Protein AF-A0A953DGD8-F1 (afdb_monomer_lite)

Sequence (67 aa):
MSNTGNTFPEGVSIFSRKVARSGHISYEGRPYFISKALAGRYIRLIVTNNRLIVDTAIPLHKEYQLL

Structure (mmCIF, N/CA/C/O backbone):
data_AF-A0A953DGD8-F1
#
_entry.id   AF-A0A953DGD8-F1
#
loop_
_atom_site.group_PDB
_atom_site.id
_atom_site.type_symbol
_atom_site.label_atom_id
_atom_site.label_alt_id
_atom_site.label_comp_id
_atom_site.label_asym_id
_atom_site.label_entity_id
_atom_site.label_seq_id
_atom_site.pdbx_PDB_ins_code
_atom_site.Cartn_x
_atom_site.Cartn_y
_atom_site.Cartn_z
_atom_site.occupancy
_atom_site.B_iso_or_equiv
_atom_site.auth_seq_id
_atom_site.auth_comp_id
_atom_site.auth_asym_id
_atom_site.auth_atom_id
_atom_site.pdbx_PDB_model_num
ATOM 1 N N . MET A 1 1 ? -27.710 -5.525 -19.647 1.00 37.19 1 MET A N 1
ATOM 2 C CA . MET A 1 1 ? -26.345 -4.986 -19.470 1.00 37.19 1 MET A CA 1
ATOM 3 C C . MET A 1 1 ? -26.219 -4.516 -18.027 1.00 37.19 1 MET A C 1
ATOM 5 O O . MET A 1 1 ? -26.673 -3.427 -17.710 1.00 37.19 1 MET A O 1
ATOM 9 N N . SER A 1 2 ? -25.748 -5.376 -17.121 1.00 38.22 2 SER A N 1
ATOM 10 C CA . SER A 1 2 ? -25.605 -5.034 -15.701 1.00 38.22 2 SER A CA 1
ATOM 11 C C . SER A 1 2 ? -24.311 -4.255 -15.493 1.00 38.22 2 SER A C 1
ATOM 13 O O . SER A 1 2 ? -23.221 -4.801 -15.647 1.00 38.22 2 SER A O 1
ATOM 15 N N . ASN A 1 3 ? -24.446 -2.975 -15.159 1.00 47.75 3 ASN A N 1
ATOM 16 C CA . ASN A 1 3 ? -23.353 -2.133 -14.707 1.00 47.75 3 ASN A CA 1
ATOM 17 C C . ASN A 1 3 ? -22.915 -2.644 -13.323 1.00 47.75 3 ASN A C 1
ATOM 19 O O . ASN A 1 3 ? -23.562 -2.340 -12.323 1.00 47.75 3 ASN A O 1
ATOM 23 N N . THR A 1 4 ? -21.870 -3.473 -13.251 1.00 49.34 4 THR A N 1
ATOM 24 C CA . THR A 1 4 ? -21.224 -3.857 -11.986 1.00 49.34 4 THR A CA 1
ATOM 25 C C . THR A 1 4 ? -20.445 -2.656 -11.457 1.00 49.34 4 THR A C 1
ATOM 27 O O . THR A 1 4 ? -19.218 -2.613 -11.502 1.00 49.34 4 THR A O 1
ATOM 30 N N . GLY A 1 5 ? -21.172 -1.635 -11.007 1.00 45.94 5 GLY A N 1
ATOM 31 C CA . GLY A 1 5 ? -20.609 -0.593 -10.169 1.00 45.94 5 GLY A CA 1
ATOM 32 C C . GLY A 1 5 ? -20.152 -1.256 -8.879 1.00 45.94 5 GLY A C 1
ATOM 33 O O . GLY A 1 5 ? -20.974 -1.850 -8.184 1.00 45.94 5 GLY A O 1
ATOM 34 N N . ASN A 1 6 ? -18.844 -1.211 -8.613 1.00 53.31 6 ASN A N 1
ATOM 35 C CA . ASN A 1 6 ? -18.211 -1.715 -7.397 1.00 53.31 6 ASN A CA 1
ATOM 36 C C . ASN A 1 6 ? -19.035 -1.329 -6.162 1.00 53.31 6 ASN A C 1
ATOM 38 O O . ASN A 1 6 ? -18.910 -0.223 -5.638 1.00 53.31 6 ASN A O 1
ATOM 42 N N . THR A 1 7 ? -19.882 -2.243 -5.702 1.00 53.38 7 THR A N 1
ATOM 43 C CA . THR A 1 7 ? -20.635 -2.070 -4.468 1.00 53.38 7 THR A CA 1
ATOM 44 C C . THR A 1 7 ? -19.692 -2.522 -3.369 1.00 53.38 7 THR A C 1
ATOM 46 O O . THR A 1 7 ? -19.604 -3.706 -3.050 1.00 53.38 7 THR A O 1
ATOM 49 N N . PHE A 1 8 ? -18.859 -1.600 -2.891 1.00 62.84 8 PHE A N 1
ATOM 50 C CA . PHE A 1 8 ? -18.036 -1.885 -1.727 1.00 62.84 8 PHE A CA 1
ATOM 51 C C . PHE A 1 8 ? -18.964 -2.035 -0.515 1.00 62.84 8 PHE A C 1
ATOM 53 O O . PHE A 1 8 ? -19.889 -1.232 -0.376 1.00 62.84 8 PHE A O 1
ATOM 60 N N . PRO A 1 9 ? -18.757 -3.050 0.341 1.00 66.69 9 PRO A N 1
ATOM 61 C CA . PRO A 1 9 ? -19.500 -3.166 1.588 1.00 66.69 9 PRO A CA 1
ATOM 62 C C . PRO A 1 9 ? -19.395 -1.871 2.401 1.00 66.69 9 PRO A C 1
ATOM 64 O O . PRO A 1 9 ? -18.360 -1.196 2.362 1.00 66.69 9 PRO A O 1
ATOM 67 N N . GLU A 1 10 ? -20.441 -1.530 3.155 1.00 72.69 10 GLU A N 1
ATOM 68 C CA . GLU A 1 10 ? -20.378 -0.409 4.096 1.00 72.69 10 GLU A CA 1
ATOM 69 C C . GLU A 1 10 ? -19.169 -0.559 5.037 1.00 72.69 10 GLU A C 1
ATOM 71 O O . GLU A 1 10 ? -18.822 -1.660 5.470 1.00 72.69 10 GLU A O 1
ATOM 76 N N . GLY A 1 11 ? -18.490 0.556 5.321 1.00 80.44 11 GLY A N 1
ATOM 77 C CA . GLY A 1 11 ? -17.285 0.572 6.159 1.00 80.44 11 GLY A CA 1
ATOM 78 C C . GLY A 1 11 ? -15.973 0.259 5.428 1.00 80.44 11 GLY A C 1
ATOM 79 O O . GLY A 1 11 ? -14.924 0.196 6.072 1.00 80.44 11 GLY A O 1
ATOM 80 N N . VAL A 1 12 ? -15.988 0.094 4.098 1.00 89.12 12 VAL A N 1
ATOM 81 C CA . VAL A 1 12 ? -14.761 -0.037 3.298 1.00 89.12 12 VAL A CA 1
ATOM 82 C C . VAL A 1 12 ? -14.332 1.314 2.724 1.00 89.12 12 VAL A C 1
ATOM 84 O O . VAL A 1 12 ? -15.068 1.947 1.973 1.00 89.12 12 VAL A O 1
ATOM 87 N N . SER A 1 13 ? -13.105 1.734 3.031 1.00 90.44 13 SER A N 1
ATOM 88 C CA . SER A 1 13 ? -12.473 2.923 2.447 1.00 90.44 13 SER A CA 1
ATOM 89 C C . SER A 1 13 ? -11.245 2.533 1.634 1.00 90.44 13 SER A C 1
ATOM 91 O O . SER A 1 13 ? -10.393 1.784 2.112 1.00 90.44 13 SER A O 1
ATOM 93 N N . ILE A 1 14 ? -11.130 3.048 0.408 1.00 90.94 14 ILE A N 1
ATOM 94 C CA . ILE A 1 14 ? -10.014 2.735 -0.492 1.00 90.94 14 ILE A CA 1
ATOM 95 C C . ILE A 1 14 ? -9.246 4.002 -0.832 1.00 90.94 14 ILE A C 1
ATOM 97 O O . ILE A 1 14 ? -9.807 4.973 -1.333 1.00 90.94 14 ILE A O 1
ATOM 101 N N . PHE A 1 15 ? -7.936 3.961 -0.610 1.00 90.69 15 PHE A N 1
ATOM 102 C CA . PHE A 1 15 ? -7.030 5.071 -0.867 1.00 90.69 15 PHE A CA 1
ATOM 103 C C . PHE A 1 15 ? -5.944 4.644 -1.847 1.00 90.69 15 PHE A C 1
ATOM 105 O O . PHE A 1 15 ? -5.303 3.610 -1.665 1.00 90.69 15 PHE A O 1
ATOM 112 N N . SER A 1 16 ? -5.677 5.476 -2.851 1.00 91.56 16 SER A N 1
ATOM 113 C CA . SER A 1 16 ? -4.426 5.392 -3.605 1.00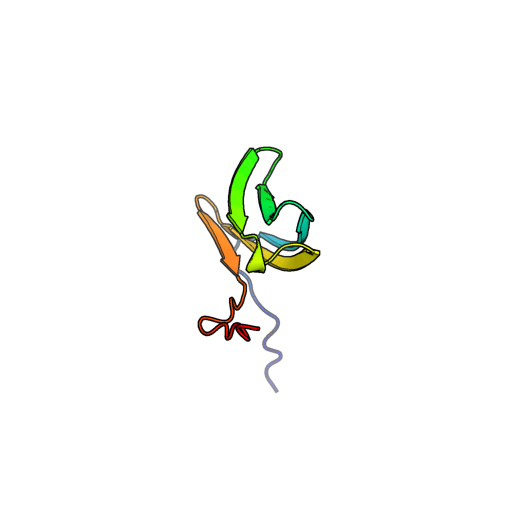 91.56 16 SER A CA 1
ATOM 114 C C . SER A 1 16 ? -3.393 6.282 -2.927 1.00 91.56 16 SER A C 1
ATOM 116 O O . SER A 1 16 ? -3.629 7.475 -2.726 1.00 91.56 16 SER A O 1
ATOM 118 N N . ARG A 1 17 ? -2.253 5.711 -2.535 1.00 91.00 17 ARG A N 1
ATOM 119 C CA . ARG A 1 17 ? -1.193 6.448 -1.838 1.00 91.00 17 ARG A CA 1
ATOM 120 C C . ARG A 1 17 ? 0.168 6.107 -2.416 1.00 91.00 17 ARG A C 1
ATOM 122 O O . ARG A 1 17 ? 0.471 4.947 -2.677 1.00 91.00 17 ARG A O 1
ATOM 129 N N . LYS A 1 18 ? 1.013 7.127 -2.573 1.00 93.56 18 LYS A N 1
ATOM 130 C CA . LYS A 1 18 ? 2.424 6.945 -2.914 1.00 93.56 18 LYS A CA 1
ATOM 131 C C . LYS A 1 18 ? 3.205 6.539 -1.668 1.00 93.56 18 LYS A C 1
ATOM 133 O O . LYS A 1 18 ? 3.157 7.234 -0.655 1.00 93.56 18 LYS A O 1
ATO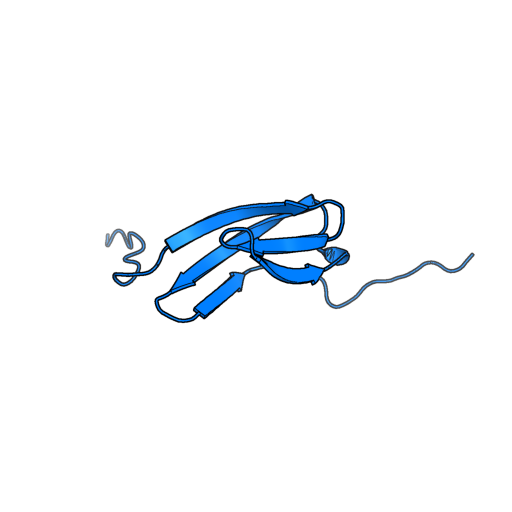M 138 N N . VAL A 1 19 ? 3.937 5.434 -1.747 1.00 93.25 19 VAL A N 1
ATOM 139 C CA . VAL A 1 19 ? 4.827 4.984 -0.672 1.00 93.25 19 VAL A CA 1
ATOM 140 C C . VAL A 1 19 ? 6.002 5.946 -0.554 1.00 93.25 19 VAL A C 1
ATOM 142 O O . VAL A 1 19 ? 6.577 6.370 -1.565 1.00 93.25 19 VAL A O 1
ATOM 145 N N . ALA A 1 20 ? 6.386 6.276 0.680 1.00 93.94 20 ALA A N 1
ATOM 146 C CA . ALA A 1 20 ? 7.527 7.143 0.936 1.00 93.94 20 ALA A CA 1
ATOM 147 C C . ALA A 1 20 ? 8.794 6.599 0.251 1.00 93.94 20 ALA A C 1
ATOM 149 O O . ALA A 1 20 ? 8.972 5.390 0.099 1.00 93.94 20 ALA A O 1
ATOM 150 N N . ARG A 1 21 ? 9.730 7.478 -0.125 1.00 93.75 21 ARG A N 1
ATOM 151 C CA . ARG A 1 21 ? 11.020 7.060 -0.716 1.00 93.75 21 ARG A CA 1
ATOM 152 C C . ARG A 1 21 ? 11.840 6.168 0.223 1.00 93.75 21 ARG A C 1
ATOM 154 O O . ARG A 1 21 ? 12.644 5.364 -0.229 1.00 93.75 21 ARG A O 1
ATOM 161 N N . SER A 1 22 ? 11.597 6.267 1.527 1.00 93.00 22 SER A N 1
ATOM 162 C CA . SER A 1 22 ? 12.170 5.383 2.540 1.00 93.00 22 SER A CA 1
ATOM 163 C C . SER A 1 22 ? 11.518 3.992 2.582 1.00 93.00 22 SER A C 1
ATOM 165 O O . SER A 1 22 ? 12.041 3.125 3.277 1.00 93.00 22 SER A O 1
ATOM 167 N N . GLY A 1 23 ? 10.430 3.757 1.844 1.00 92.81 23 GLY A N 1
ATOM 168 C CA . GLY A 1 23 ? 9.664 2.508 1.820 1.00 92.81 23 GLY A CA 1
ATOM 169 C C . GLY A 1 23 ? 8.591 2.405 2.906 1.00 92.81 23 GLY A C 1
ATOM 170 O O . GLY A 1 23 ? 7.894 1.397 2.957 1.00 92.81 23 GLY A O 1
ATOM 171 N N . HIS A 1 24 ? 8.457 3.414 3.774 1.00 94.06 24 HIS A N 1
ATOM 172 C CA . HIS A 1 24 ? 7.472 3.396 4.855 1.00 94.06 24 HIS A CA 1
ATOM 173 C C . HIS A 1 24 ? 6.050 3.507 4.310 1.00 94.06 24 HIS A C 1
ATOM 175 O O . HIS A 1 24 ? 5.737 4.389 3.504 1.00 94.06 24 HIS A O 1
ATOM 181 N N . ILE A 1 25 ? 5.193 2.627 4.816 1.00 92.25 25 ILE A N 1
ATOM 182 C CA . ILE A 1 25 ? 3.756 2.627 4.599 1.00 92.25 25 ILE A CA 1
ATOM 183 C C . ILE A 1 25 ? 3.105 2.902 5.952 1.00 92.25 25 ILE A C 1
ATOM 185 O O . ILE A 1 25 ? 3.286 2.160 6.921 1.00 92.25 25 ILE A O 1
ATOM 189 N N . SER A 1 26 ? 2.364 4.002 6.006 1.00 91.75 26 SER A N 1
ATOM 190 C CA . SER A 1 26 ? 1.651 4.463 7.189 1.00 91.75 26 SER A CA 1
ATOM 191 C C . SER A 1 26 ? 0.181 4.706 6.876 1.00 91.75 26 SER A C 1
ATOM 193 O O . SER A 1 26 ? -0.189 5.026 5.739 1.00 91.75 26 SER A O 1
ATOM 195 N N . TYR A 1 27 ? -0.648 4.589 7.905 1.00 90.81 27 TYR A N 1
ATOM 196 C CA . TYR A 1 27 ? -2.066 4.922 7.885 1.00 90.81 27 TYR A CA 1
ATOM 197 C C . TYR A 1 27 ? -2.394 5.698 9.168 1.00 90.81 27 TYR A C 1
ATOM 199 O O . TYR A 1 27 ? -1.856 5.377 10.223 1.00 90.81 27 TYR A O 1
ATOM 207 N N . GLU A 1 28 ? -3.168 6.784 9.053 1.00 90.00 28 GLU A N 1
ATOM 208 C CA . GLU A 1 28 ? -3.491 7.692 10.178 1.00 90.00 28 GLU A CA 1
ATOM 209 C C . GLU A 1 28 ? -2.270 8.134 11.013 1.00 90.00 28 GLU A C 1
ATOM 211 O O . GLU A 1 28 ? -2.282 8.154 12.240 1.00 90.00 28 GLU A O 1
ATOM 216 N N . GLY A 1 29 ? -1.162 8.450 10.335 1.00 88.06 29 GLY A N 1
ATOM 217 C CA . GLY A 1 29 ? 0.083 8.880 10.984 1.00 88.06 29 GLY A CA 1
ATOM 218 C C . GLY A 1 29 ? 0.875 7.761 11.672 1.00 88.06 29 GLY A C 1
ATOM 219 O O . GLY A 1 29 ? 1.996 8.004 12.109 1.00 88.06 29 GLY A O 1
ATOM 220 N N . ARG A 1 30 ? 0.356 6.528 11.719 1.00 89.00 30 ARG A N 1
ATOM 221 C CA . ARG A 1 30 ? 1.021 5.374 12.338 1.00 89.00 30 ARG A CA 1
ATOM 222 C C . ARG A 1 30 ? 1.746 4.529 11.286 1.00 89.00 30 ARG A C 1
ATOM 224 O O . ARG A 1 30 ? 1.151 4.217 10.250 1.00 89.00 30 ARG A O 1
ATOM 231 N N . PRO A 1 31 ? 3.019 4.156 11.497 1.00 89.19 31 PRO A N 1
ATOM 232 C CA . PRO A 1 31 ? 3.717 3.237 10.606 1.00 89.19 31 PRO A CA 1
ATOM 233 C C . PRO A 1 31 ? 3.192 1.807 10.797 1.00 89.19 31 PRO A C 1
ATOM 235 O O . PRO A 1 31 ? 3.017 1.363 11.926 1.00 89.19 31 PRO A O 1
ATOM 238 N N . TYR A 1 32 ? 2.972 1.085 9.696 1.00 89.56 32 TYR A N 1
ATOM 239 C CA . TYR A 1 32 ? 2.541 -0.322 9.729 1.00 89.56 32 TYR A CA 1
ATOM 240 C C . TYR A 1 32 ? 3.593 -1.264 9.144 1.00 89.56 32 TYR A C 1
ATOM 242 O O . TYR A 1 32 ? 3.829 -2.338 9.687 1.00 89.56 32 TYR A O 1
ATOM 250 N N . PHE A 1 33 ? 4.231 -0.880 8.034 1.00 88.62 33 PHE A N 1
ATOM 251 C CA . PHE A 1 33 ? 5.212 -1.725 7.353 1.00 88.62 33 PHE A CA 1
ATOM 252 C C . PHE A 1 33 ? 6.226 -0.896 6.557 1.00 88.62 33 PHE A C 1
ATOM 254 O O . PHE A 1 33 ? 5.964 0.255 6.197 1.00 88.62 33 PHE A O 1
ATOM 261 N N . ILE A 1 34 ? 7.379 -1.492 6.245 1.00 88.19 34 ILE A N 1
ATOM 262 C CA . ILE A 1 34 ? 8.408 -0.896 5.388 1.00 88.19 34 ILE A CA 1
ATOM 263 C C . ILE A 1 34 ? 8.715 -1.859 4.244 1.00 88.19 34 ILE A C 1
ATOM 265 O O . ILE A 1 34 ? 9.150 -2.981 4.473 1.00 88.19 34 ILE A O 1
ATOM 269 N N . SER A 1 35 ? 8.569 -1.393 3.002 1.00 88.50 35 SER A N 1
ATOM 270 C CA . SER A 1 35 ? 9.007 -2.121 1.809 1.00 88.50 35 SER A CA 1
ATOM 271 C C . SER A 1 35 ? 9.820 -1.223 0.888 1.00 88.50 35 SER A C 1
ATOM 273 O O . SER A 1 35 ? 9.288 -0.331 0.223 1.00 88.50 35 SER A O 1
ATOM 275 N N . LYS A 1 36 ? 11.130 -1.477 0.799 1.00 89.50 36 LYS A N 1
ATOM 276 C CA . LYS A 1 36 ? 12.013 -0.756 -0.133 1.00 89.50 36 LYS A CA 1
ATOM 277 C C . LYS A 1 36 ? 11.656 -1.026 -1.594 1.00 89.50 36 LYS A C 1
ATOM 279 O O . LYS A 1 36 ? 11.779 -0.123 -2.413 1.00 89.50 36 LYS A O 1
ATOM 284 N N . ALA A 1 37 ? 11.154 -2.221 -1.910 1.00 88.94 37 ALA A N 1
ATOM 285 C CA . ALA A 1 37 ? 10.701 -2.574 -3.257 1.00 88.94 37 ALA A CA 1
ATOM 286 C C . ALA A 1 37 ? 9.503 -1.728 -3.725 1.00 88.94 37 ALA A C 1
ATOM 288 O O . ALA A 1 37 ? 9.292 -1.557 -4.923 1.00 88.94 37 ALA A O 1
ATOM 289 N N . LEU A 1 38 ? 8.732 -1.178 -2.784 1.00 90.75 38 LEU A N 1
ATOM 290 C CA . LEU A 1 38 ? 7.587 -0.317 -3.070 1.00 90.75 38 LEU A CA 1
ATOM 291 C C . LEU A 1 38 ? 7.915 1.174 -2.980 1.00 90.75 38 LEU A C 1
ATOM 293 O O . LEU A 1 38 ? 7.044 1.991 -3.259 1.00 90.75 38 LEU A O 1
ATOM 297 N N . ALA A 1 39 ? 9.142 1.555 -2.615 1.00 93.38 39 ALA A N 1
ATOM 298 C CA . ALA A 1 39 ? 9.514 2.950 -2.415 1.00 93.38 39 ALA A CA 1
ATOM 299 C C . ALA A 1 39 ? 9.191 3.815 -3.646 1.00 93.38 39 ALA A C 1
ATOM 301 O O . ALA A 1 39 ? 9.662 3.570 -4.756 1.00 93.38 39 ALA A O 1
ATOM 302 N N . GLY A 1 40 ? 8.382 4.858 -3.446 1.00 92.31 40 GLY A N 1
ATOM 303 C CA . GLY A 1 40 ? 7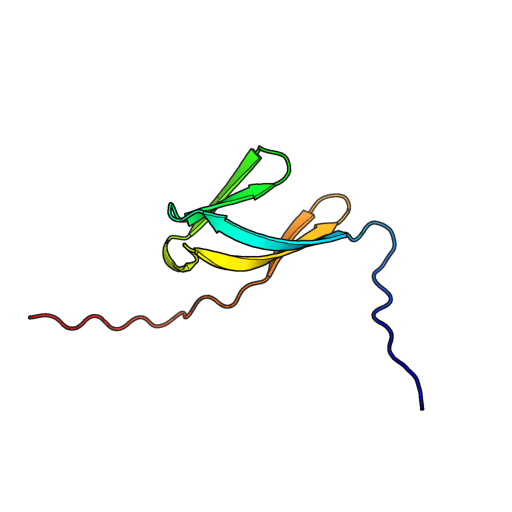.947 5.757 -4.513 1.00 92.31 40 GLY A CA 1
ATOM 304 C C . GLY A 1 40 ? 6.885 5.196 -5.466 1.00 92.31 40 GLY A C 1
ATOM 305 O O . GLY A 1 40 ? 6.472 5.934 -6.361 1.00 92.31 40 GLY A O 1
ATOM 306 N N . ARG A 1 41 ? 6.420 3.952 -5.289 1.00 90.88 41 ARG A N 1
ATOM 307 C CA . ARG A 1 41 ? 5.307 3.376 -6.060 1.00 90.88 41 ARG A CA 1
ATOM 308 C C . ARG A 1 41 ? 3.967 3.790 -5.448 1.00 90.88 41 ARG A C 1
ATOM 310 O O . ARG A 1 41 ? 3.881 4.051 -4.248 1.00 90.88 41 ARG A O 1
ATOM 317 N N . TYR A 1 42 ? 2.927 3.855 -6.273 1.00 92.94 42 TYR A N 1
ATOM 318 C CA . TYR A 1 42 ? 1.552 3.982 -5.790 1.00 92.94 42 TYR A CA 1
ATOM 319 C C . TYR A 1 42 ? 1.016 2.603 -5.408 1.00 92.94 42 TYR A C 1
ATOM 321 O O . TYR A 1 42 ? 1.240 1.626 -6.121 1.00 92.94 42 TYR A O 1
ATOM 329 N N . I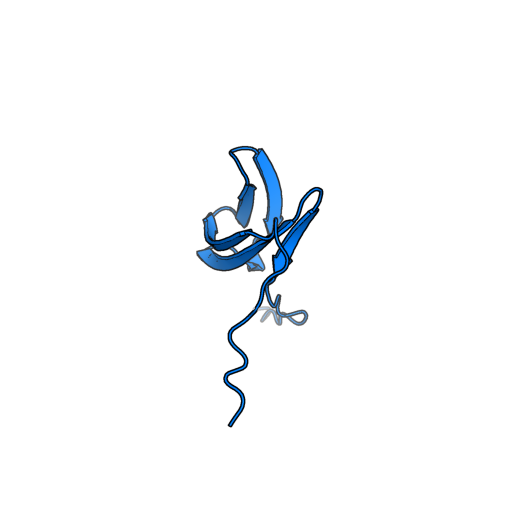LE A 1 43 ? 0.325 2.540 -4.276 1.00 93.06 43 ILE A N 1
ATOM 330 C CA . ILE A 1 43 ? -0.319 1.338 -3.745 1.00 93.06 43 ILE A CA 1
ATOM 331 C C . ILE A 1 43 ? -1.784 1.634 -3.434 1.00 93.06 43 ILE A C 1
ATOM 333 O O . ILE A 1 43 ? -2.149 2.794 -3.210 1.00 93.06 43 ILE A O 1
ATOM 337 N N . ARG A 1 44 ? -2.608 0.585 -3.377 1.00 93.81 44 ARG A N 1
ATOM 338 C CA . ARG A 1 44 ? -3.972 0.678 -2.856 1.00 93.81 44 ARG A CA 1
ATOM 339 C C . ARG A 1 44 ? -3.974 0.280 -1.385 1.00 93.81 44 ARG A C 1
ATOM 341 O O . ARG A 1 44 ? -3.517 -0.801 -1.029 1.00 93.81 44 ARG A O 1
ATOM 348 N N . LEU A 1 45 ? -4.476 1.163 -0.533 1.00 92.19 45 LEU A N 1
ATOM 349 C CA . LEU A 1 45 ? -4.808 0.854 0.852 1.00 92.19 45 LEU A CA 1
ATOM 350 C C . LEU A 1 45 ? -6.310 0.628 0.926 1.00 92.19 45 LEU A C 1
ATOM 352 O O . LEU A 1 45 ? -7.076 1.515 0.559 1.00 92.19 45 LEU A O 1
ATOM 356 N N . ILE A 1 46 ? -6.717 -0.543 1.394 1.00 92.50 46 ILE A N 1
ATOM 357 C CA . ILE A 1 46 ? -8.117 -0.889 1.620 1.00 92.50 46 ILE A CA 1
ATOM 358 C C . ILE A 1 46 ? -8.290 -1.009 3.128 1.00 92.50 46 ILE A C 1
ATOM 360 O O . ILE A 1 46 ? -7.699 -1.879 3.769 1.00 92.50 46 ILE A O 1
ATOM 364 N N . VAL A 1 47 ? -9.067 -0.101 3.697 1.00 90.94 47 VAL A N 1
ATOM 365 C CA . VAL A 1 47 ? -9.392 -0.068 5.117 1.00 90.94 47 VAL A CA 1
ATOM 366 C C . VAL A 1 47 ? -10.782 -0.640 5.282 1.00 90.94 47 VAL A C 1
ATOM 368 O O . VAL A 1 47 ? -11.717 -0.232 4.602 1.00 90.94 47 VAL A O 1
ATOM 371 N N . THR A 1 48 ? -10.893 -1.597 6.185 1.00 90.12 48 THR A N 1
ATOM 372 C CA . THR A 1 48 ? -12.153 -2.169 6.662 1.00 90.12 48 THR A CA 1
ATOM 373 C C . THR A 1 48 ? -12.163 -2.048 8.184 1.00 90.12 48 THR A C 1
ATOM 375 O O . THR A 1 48 ? -11.100 -1.815 8.763 1.00 90.12 48 THR A O 1
ATOM 378 N N . ASN A 1 49 ? -13.311 -2.261 8.832 1.00 85.62 49 ASN A N 1
ATOM 379 C CA . ASN A 1 49 ? -13.527 -2.056 10.276 1.00 85.62 49 ASN A CA 1
ATOM 380 C C . ASN A 1 49 ? -12.309 -2.330 11.178 1.00 85.62 49 ASN A C 1
ATOM 382 O O . ASN A 1 49 ? -11.942 -1.487 11.989 1.00 85.62 49 ASN A O 1
ATOM 386 N N . ASN A 1 50 ? -11.646 -3.480 11.022 1.00 86.88 50 ASN A N 1
ATOM 387 C CA . ASN A 1 50 ? -10.512 -3.866 11.869 1.00 86.88 50 ASN A CA 1
ATOM 388 C C . ASN A 1 50 ? -9.275 -4.303 11.076 1.00 86.88 50 ASN A C 1
ATOM 390 O O . ASN A 1 50 ? -8.406 -4.988 11.616 1.00 86.88 50 ASN A O 1
ATOM 394 N N . ARG A 1 51 ? -9.193 -3.976 9.780 1.00 88.88 51 ARG A N 1
ATOM 395 C CA . ARG A 1 51 ? -8.093 -4.442 8.922 1.00 88.88 51 ARG A CA 1
ATOM 396 C C . ARG A 1 51 ? -7.651 -3.354 7.959 1.00 88.88 51 ARG A C 1
ATOM 398 O O . ARG A 1 51 ? -8.472 -2.783 7.245 1.00 88.88 51 ARG A O 1
ATOM 405 N N . LEU A 1 52 ? -6.338 -3.157 7.891 1.00 90.44 52 LEU A N 1
ATOM 406 C CA . LEU A 1 52 ? -5.666 -2.438 6.817 1.00 90.44 52 LEU A CA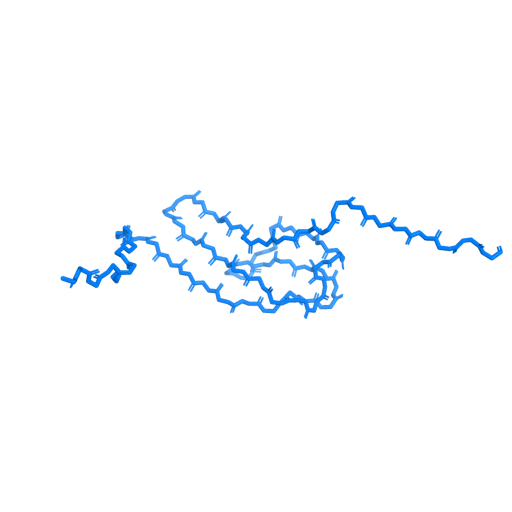 1
ATOM 407 C C . LEU A 1 52 ? -5.075 -3.470 5.853 1.00 90.44 52 LEU A C 1
ATOM 409 O O . LEU A 1 52 ? -4.217 -4.262 6.239 1.00 90.44 52 LEU A O 1
ATOM 413 N N . ILE A 1 53 ? -5.530 -3.458 4.606 1.00 90.88 53 ILE A N 1
ATOM 414 C CA . ILE A 1 53 ? -5.015 -4.305 3.533 1.00 90.88 53 ILE A CA 1
ATOM 415 C C . ILE A 1 53 ? -4.190 -3.422 2.598 1.00 90.88 53 ILE A C 1
ATOM 417 O O . ILE A 1 53 ? -4.671 -2.406 2.093 1.00 90.88 53 ILE A O 1
ATOM 421 N N . VAL A 1 54 ? -2.940 -3.816 2.366 1.00 89.38 54 VAL A N 1
ATOM 422 C CA . VAL A 1 54 ? -2.068 -3.198 1.365 1.00 89.38 54 VAL A CA 1
ATOM 423 C C . VAL A 1 54 ? -2.139 -4.047 0.102 1.00 89.38 54 VAL A C 1
ATOM 425 O O . VAL A 1 54 ? -1.559 -5.127 0.052 1.00 89.38 54 VAL A O 1
ATOM 428 N N . ASP A 1 55 ? -2.856 -3.567 -0.908 1.00 89.00 55 ASP A N 1
ATOM 429 C CA . ASP A 1 55 ? -2.972 -4.245 -2.194 1.00 89.00 55 ASP A CA 1
ATOM 430 C C . ASP A 1 55 ? -1.923 -3.707 -3.176 1.00 89.00 55 ASP A C 1
ATOM 432 O O . ASP A 1 55 ? -1.950 -2.547 -3.613 1.00 89.00 55 ASP A O 1
ATOM 436 N N . THR A 1 56 ? -0.942 -4.557 -3.469 1.00 87.19 56 THR A N 1
ATOM 437 C CA . THR A 1 56 ? 0.184 -4.246 -4.343 1.00 87.19 56 THR A CA 1
ATOM 438 C C . THR A 1 56 ? 0.867 -5.520 -4.835 1.00 87.19 56 THR A C 1
ATOM 440 O O . THR A 1 56 ? 1.036 -6.481 -4.088 1.00 87.19 56 THR A O 1
ATOM 443 N N . ALA A 1 57 ? 1.311 -5.512 -6.093 1.00 80.44 57 ALA A N 1
ATOM 444 C CA . ALA A 1 57 ? 2.154 -6.566 -6.638 1.00 80.44 57 ALA A CA 1
ATOM 445 C C . ALA A 1 57 ? 3.631 -6.255 -6.347 1.00 80.44 57 ALA A C 1
ATOM 447 O O . ALA A 1 57 ? 4.200 -5.285 -6.868 1.00 80.44 57 ALA A O 1
ATOM 448 N N . ILE A 1 58 ? 4.260 -7.095 -5.526 1.00 73.19 58 ILE A N 1
ATOM 449 C CA . ILE A 1 58 ? 5.710 -7.087 -5.320 1.00 73.19 58 ILE A CA 1
ATOM 450 C C . ILE A 1 58 ? 6.304 -8.125 -6.282 1.00 73.19 58 ILE A C 1
ATOM 452 O O . ILE A 1 58 ? 5.917 -9.291 -6.199 1.00 73.19 58 ILE A O 1
ATOM 456 N N . PRO A 1 59 ? 7.216 -7.742 -7.195 1.00 68.50 59 PRO A N 1
ATOM 457 C CA . PRO A 1 59 ? 7.937 -8.727 -7.991 1.00 68.50 59 PRO A CA 1
ATOM 458 C C . PRO A 1 59 ? 8.704 -9.662 -7.048 1.00 68.50 59 PRO A C 1
ATOM 460 O O . PRO A 1 59 ? 9.530 -9.195 -6.263 1.00 68.50 59 PRO A O 1
ATOM 463 N N . LEU A 1 60 ? 8.395 -10.961 -7.097 1.00 66.56 60 LEU A N 1
ATOM 464 C CA . LEU A 1 60 ? 8.997 -11.969 -6.215 1.00 66.56 60 LEU A CA 1
ATOM 465 C C . LEU A 1 60 ? 10.427 -12.333 -6.648 1.00 66.56 60 LEU A C 1
ATOM 467 O O . LEU A 1 60 ? 11.255 -12.693 -5.818 1.00 66.56 60 LEU A O 1
ATOM 471 N N . HIS A 1 61 ? 10.713 -12.211 -7.947 1.00 70.31 61 HIS A N 1
ATOM 472 C CA . HIS A 1 61 ? 12.027 -12.451 -8.534 1.00 70.31 61 HIS A CA 1
ATOM 473 C C . HIS A 1 61 ? 12.734 -11.125 -8.778 1.00 70.31 61 HIS A C 1
ATOM 475 O O . HIS A 1 61 ? 12.178 -10.216 -9.403 1.00 70.31 61 HIS A O 1
ATOM 481 N N . LYS A 1 62 ? 13.962 -11.011 -8.278 1.00 65.81 62 LYS A N 1
ATOM 482 C CA . LYS A 1 62 ? 14.826 -9.867 -8.540 1.00 65.81 62 LYS A CA 1
ATOM 483 C C . LYS A 1 62 ? 16.218 -10.373 -8.867 1.00 65.81 62 LYS A C 1
ATOM 485 O O . LYS A 1 62 ? 16.905 -10.903 -8.001 1.00 65.81 62 LYS A O 1
ATOM 490 N N . GLU A 1 63 ? 16.610 -10.196 -10.119 1.00 74.25 63 GLU A N 1
ATOM 491 C CA . GLU A 1 63 ? 17.955 -10.514 -10.581 1.00 74.25 63 GLU A CA 1
ATOM 492 C C . GLU A 1 63 ? 18.901 -9.367 -10.250 1.00 74.25 63 GLU A C 1
ATOM 494 O O . GLU A 1 63 ? 18.552 -8.187 -10.354 1.00 74.25 63 GLU A O 1
ATOM 499 N N . TYR A 1 64 ? 20.109 -9.732 -9.844 1.00 81.12 64 TYR A N 1
ATOM 500 C CA . TYR A 1 64 ? 21.207 -8.808 -9.634 1.00 81.12 64 TYR A CA 1
ATOM 501 C C . TYR A 1 64 ? 22.334 -9.238 -10.561 1.00 81.12 64 TYR A C 1
ATOM 503 O O . TYR A 1 64 ? 22.766 -10.388 -10.510 1.00 81.12 64 TYR A O 1
ATOM 511 N N . GLN A 1 65 ? 22.804 -8.323 -11.408 1.00 78.00 65 GLN A N 1
ATOM 512 C CA . GLN A 1 65 ? 24.059 -8.534 -12.114 1.00 78.00 65 GLN A CA 1
ATOM 513 C C . GLN A 1 65 ? 25.199 -8.327 -11.124 1.00 78.00 65 GLN A C 1
ATOM 515 O O . GLN A 1 65 ? 25.279 -7.290 -10.464 1.00 78.00 65 GLN A O 1
ATOM 520 N N . LEU A 1 66 ? 26.049 -9.340 -11.010 1.00 81.19 66 LEU A N 1
ATOM 521 C CA . LEU A 1 66 ? 27.321 -9.228 -10.319 1.00 81.19 66 LEU A CA 1
ATOM 522 C C . LEU A 1 66 ? 28.354 -8.779 -11.356 1.00 81.19 66 LEU A C 1
ATOM 524 O O . LEU A 1 66 ? 28.431 -9.373 -12.433 1.00 81.19 66 LEU A O 1
ATOM 528 N N . LEU A 1 67 ? 29.065 -7.697 -11.036 1.00 75.75 67 LEU A N 1
ATOM 529 C CA . LEU A 1 67 ? 30.260 -7.246 -11.751 1.00 75.75 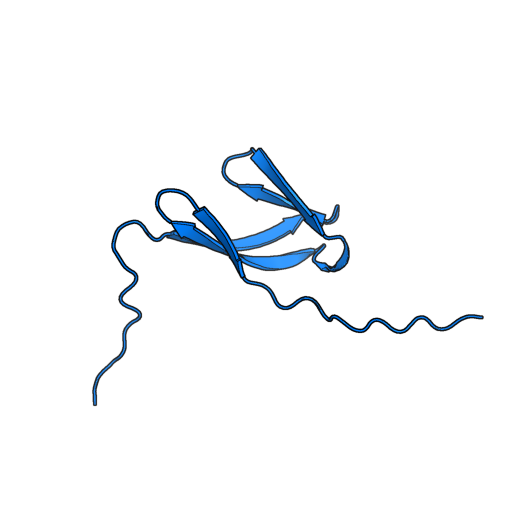67 LEU A CA 1
ATOM 530 C C . LEU A 1 67 ? 31.485 -7.975 -11.200 1.00 75.75 67 LEU A C 1
ATOM 532 O O . LEU A 1 67 ? 31.530 -8.154 -9.959 1.00 75.75 67 LEU A O 1
#

Secondary structure (DSSP, 8-state):
-------PPTT-EEEEEEPPTT-EEEETTEEEEE-GGGTT-EEEEEEETTEEEEE----S-------

Radius of gyration: 15.64 Å; chains: 1; bounding box: 57×21×32 Å

Foldseek 3Di:
DDDPPPPDPPQKDKDWDFAAQQQFDDDPPHTDDGDNQRRRHIWIWIDHPPDTDTHDDRPPDDDDDDD

pLDDT: mean 82.19, std 14.68, range [37.19, 94.06]